Protein AF-H0R2C8-F1 (afdb_monomer)

Radius of gyration: 19.94 Å; Cα contacts (8 Å, |Δi|>4): 70; chains: 1; bounding box: 47×52×56 Å

Sequence (139 aa):
MRGAEDAAGVPHGTARHHFNNQNGLVAAMVEHLLAIDTPAEGESVQQQVDRWLGTEADFTRARYELMVAAFHDSVLADKLTQSRDRLLSVLVHRGHDPSAAHHMGVALDGLVLDALLRRSLDADSGSLQARFVDPVTPC

InterPro domains:
  IPR041583 Tetracyclin repressor-like, C-terminal, group 31 [PF17940] (44-124)

Foldseek 3Di:
DVVVCVVVVHDPCPCCVVQVDPVSVVVVVLVVLLVLLAADVVRDPVNSLCCCLPVVVVSVVVLVVLVVVCVVPVVSVVSNVVSLVNNLVVVVVVPDDSVVSVVCSVVSNVVSVVSSVVVVCVVVCVPVPPDPDDDDDDD

Organism: NCBI:txid1077974

Solvent-accessible surface area (backbone atoms only — not comparable to full-atom values): 8142 Å² total; per-residue (Å²): 101,66,71,59,25,61,76,67,74,47,63,89,60,51,62,41,73,78,28,69,43,63,64,44,43,51,52,51,50,53,52,54,57,53,54,67,69,50,77,55,90,92,58,47,73,65,59,51,51,51,37,40,70,49,91,35,33,68,61,50,49,53,50,53,53,49,59,61,52,22,80,79,31,68,71,52,38,52,52,53,50,53,45,50,51,54,50,41,50,53,42,36,74,74,71,43,55,66,68,58,34,52,55,47,57,59,51,46,55,56,52,52,49,52,52,50,50,53,50,50,50,54,65,61,43,79,74,55,88,82,76,84,84,78,80,83,80,81,130

Mean predicted aligned error: 8.81 Å

Nearest PDB structures (foldseek):
  6psj-assembly1_B  TM=6.440E-01  e=3.702E+00  Homo sapiens
  2jj3-assembly1_A  TM=5.936E-01  e=3.702E+00  Homo sapiens
  5e0w-assembly1_B  TM=6.355E-01  e=4.841E+00  Homo sapiens

pLDDT: mean 83.03, std 13.41, range [38.59, 95.25]

Secondary structure (DSSP, 8-state):
-HHHHHHHTPPTTHHHHHHSSHHHHHHHHHHHHHHHTSPPTT--HHHHHHHHHTTTHHHHHHHHHHHHHHTT-HHHHHHHHHHHHHHHHHHHHTT--HHHHHHHHHHHHHHHHHHHHHHHHHHHGGG-TTSS-------

Structure (mmCIF, N/CA/C/O backbone):
data_AF-H0R2C8-F1
#
_entry.id   AF-H0R2C8-F1
#
loop_
_atom_site.group_PDB
_atom_site.id
_atom_site.type_symbol
_atom_site.label_atom_id
_atom_site.label_alt_id
_atom_site.label_comp_id
_atom_site.label_asym_id
_atom_site.label_entity_id
_atom_site.label_seq_id
_atom_site.pdbx_PDB_ins_code
_atom_site.Cartn_x
_atom_site.Cartn_y
_atom_site.Cartn_z
_atom_site.occupancy
_atom_site.B_iso_or_equiv
_atom_site.auth_seq_id
_atom_site.auth_comp_id
_atom_site.auth_asym_id
_atom_site.auth_atom_id
_atom_site.pdbx_PDB_model_num
ATOM 1 N N . MET A 1 1 ? 13.875 1.594 -17.394 1.00 85.25 1 MET A N 1
ATOM 2 C CA . MET A 1 1 ? 12.818 1.600 -18.436 1.00 85.25 1 MET A CA 1
ATOM 3 C C . MET A 1 1 ? 12.804 0.317 -19.250 1.00 85.25 1 MET A C 1
ATOM 5 O O . MET A 1 1 ? 11.817 -0.386 -19.144 1.00 85.25 1 MET A O 1
ATOM 9 N N . ARG A 1 2 ? 13.880 -0.046 -19.966 1.00 87.69 2 ARG A N 1
ATOM 10 C CA . ARG A 1 2 ? 13.910 -1.264 -20.806 1.00 87.69 2 ARG A CA 1
ATOM 11 C C . ARG A 1 2 ? 13.482 -2.544 -20.083 1.00 87.69 2 ARG A C 1
ATOM 13 O O . ARG A 1 2 ? 12.554 -3.183 -20.536 1.00 87.69 2 ARG A O 1
ATOM 20 N N . GLY A 1 3 ? 14.038 -2.825 -18.902 1.00 89.31 3 GLY A N 1
ATOM 21 C CA . GLY A 1 3 ? 13.647 -4.021 -18.142 1.00 89.31 3 GLY A CA 1
ATOM 22 C C . GLY A 1 3 ? 12.157 -4.090 -17.772 1.00 89.31 3 GLY A C 1
ATOM 23 O O . GLY A 1 3 ? 11.606 -5.179 -17.698 1.00 89.31 3 GLY A O 1
ATOM 24 N N . ALA A 1 4 ? 11.484 -2.946 -17.591 1.00 86.19 4 ALA A N 1
ATOM 25 C CA . ALA A 1 4 ? 10.037 -2.920 -17.362 1.00 86.19 4 ALA A CA 1
ATOM 26 C C . ALA A 1 4 ? 9.251 -3.201 -18.654 1.00 86.19 4 ALA A C 1
ATOM 28 O O . ALA A 1 4 ? 8.230 -3.876 -18.615 1.00 86.19 4 ALA A O 1
ATOM 29 N N . GLU A 1 5 ? 9.735 -2.707 -19.796 1.00 91.94 5 GLU A N 1
ATOM 30 C CA . GLU A 1 5 ? 9.148 -2.990 -21.112 1.00 91.94 5 GLU A CA 1
ATOM 31 C C . GLU A 1 5 ? 9.323 -4.469 -21.488 1.00 91.94 5 GLU A C 1
ATOM 33 O O . GLU A 1 5 ? 8.367 -5.099 -21.936 1.00 91.94 5 GLU A O 1
ATOM 38 N N . ASP A 1 6 ? 10.504 -5.031 -21.215 1.00 95.25 6 ASP A N 1
ATOM 39 C CA . ASP A 1 6 ? 10.818 -6.447 -21.419 1.00 95.25 6 ASP A CA 1
ATOM 40 C C . ASP A 1 6 ? 9.914 -7.341 -20.561 1.00 95.25 6 ASP A C 1
ATOM 42 O O . ASP A 1 6 ? 9.287 -8.265 -21.075 1.00 95.25 6 ASP A O 1
ATOM 46 N N . ALA A 1 7 ? 9.790 -7.034 -19.263 1.00 90.81 7 ALA A N 1
ATOM 47 C CA . ALA A 1 7 ? 8.928 -7.779 -18.347 1.00 90.81 7 ALA A CA 1
ATOM 48 C C . ALA A 1 7 ? 7.441 -7.698 -18.733 1.00 90.81 7 ALA A C 1
ATOM 50 O O . ALA A 1 7 ? 6.706 -8.668 -18.564 1.00 90.81 7 ALA A O 1
ATOM 51 N N . ALA A 1 8 ? 7.000 -6.557 -19.269 1.00 89.94 8 ALA A N 1
ATOM 52 C CA . ALA A 1 8 ? 5.626 -6.356 -19.720 1.00 89.94 8 ALA A CA 1
ATOM 53 C C . ALA A 1 8 ? 5.356 -6.894 -21.139 1.00 89.94 8 ALA A C 1
AT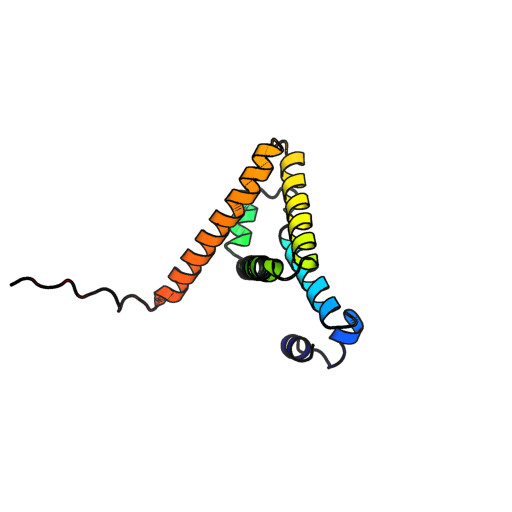OM 55 O O . ALA A 1 8 ? 4.208 -6.875 -21.581 1.00 89.94 8 ALA A O 1
ATOM 56 N N . GLY A 1 9 ? 6.382 -7.347 -21.870 1.00 94.12 9 GLY A N 1
ATOM 57 C CA . GLY A 1 9 ? 6.246 -7.819 -23.251 1.00 94.12 9 GLY A CA 1
ATOM 58 C C . GLY A 1 9 ? 5.789 -6.733 -24.232 1.00 94.12 9 GLY A C 1
ATOM 59 O O . GLY A 1 9 ? 5.142 -7.041 -25.233 1.00 94.12 9 GLY A O 1
ATOM 60 N N . VAL A 1 10 ? 6.087 -5.462 -23.943 1.00 94.00 10 VAL A N 1
ATOM 61 C CA . VAL A 1 10 ? 5.669 -4.316 -24.767 1.00 94.00 10 VAL A CA 1
ATOM 62 C C . VAL A 1 10 ? 6.828 -3.771 -25.606 1.00 94.00 10 VAL A C 1
ATOM 64 O O . VAL A 1 10 ? 7.991 -3.918 -25.226 1.00 94.00 10 VAL A O 1
ATOM 67 N N . PRO A 1 11 ? 6.548 -3.098 -26.740 1.00 95.19 11 PRO A N 1
ATOM 68 C CA . PRO A 1 11 ? 7.593 -2.481 -27.548 1.00 95.19 11 PRO A CA 1
ATOM 69 C C . PRO A 1 11 ? 8.453 -1.482 -26.766 1.00 95.19 11 PRO A C 1
ATOM 71 O O . PRO A 1 11 ? 7.969 -0.747 -25.900 1.00 95.19 11 PRO A O 1
ATOM 74 N N . HIS A 1 12 ? 9.731 -1.393 -27.133 1.00 90.19 12 HIS A N 1
ATOM 75 C CA . HIS A 1 12 ? 10.620 -0.375 -26.582 1.00 90.19 12 HIS A CA 1
ATOM 76 C C . HIS A 1 12 ? 10.114 1.035 -26.899 1.00 90.19 12 HIS A C 1
ATOM 78 O O . HIS A 1 12 ? 9.765 1.346 -28.038 1.00 90.19 12 HIS A O 1
ATOM 84 N N . GLY A 1 13 ? 10.124 1.909 -25.895 1.00 90.44 13 GLY A N 1
ATOM 85 C CA . GLY A 1 13 ? 9.611 3.272 -26.000 1.00 90.44 13 GLY A CA 1
ATOM 86 C C . GLY A 1 13 ? 8.158 3.422 -25.549 1.00 90.44 13 GLY A C 1
ATOM 87 O O . GLY A 1 13 ? 7.755 4.551 -25.265 1.00 90.44 13 GLY A O 1
ATOM 88 N N . THR A 1 14 ? 7.401 2.328 -25.388 1.00 92.75 14 THR A N 1
ATOM 89 C CA . THR A 1 14 ? 6.037 2.362 -24.838 1.00 92.75 14 THR A CA 1
ATOM 90 C C . THR A 1 14 ? 6.024 2.972 -23.439 1.00 92.75 14 THR A C 1
ATOM 92 O O . THR A 1 14 ? 5.244 3.884 -23.168 1.00 92.75 14 THR A O 1
ATOM 95 N N . ALA A 1 15 ? 6.937 2.569 -22.552 1.00 90.06 15 ALA A N 1
ATOM 96 C CA . ALA A 1 15 ? 6.960 3.117 -21.199 1.00 90.06 15 ALA A CA 1
ATOM 97 C C . ALA A 1 15 ? 7.342 4.608 -21.205 1.00 90.06 15 ALA A C 1
ATOM 99 O O . ALA A 1 15 ? 6.828 5.394 -20.412 1.00 90.06 15 ALA A O 1
ATOM 100 N N . ARG A 1 16 ? 8.202 5.039 -22.136 1.00 91.38 16 ARG A N 1
ATOM 101 C CA . ARG A 1 16 ? 8.520 6.465 -22.300 1.00 91.38 16 ARG A CA 1
ATOM 102 C C . ARG A 1 16 ? 7.319 7.262 -22.814 1.00 91.38 16 ARG A C 1
ATOM 104 O O . ARG A 1 16 ? 7.134 8.391 -22.380 1.00 91.38 16 ARG A O 1
ATOM 111 N N . HIS A 1 17 ? 6.518 6.684 -23.705 1.00 93.00 17 HIS A N 1
ATOM 112 C CA . HIS A 1 17 ? 5.308 7.317 -24.223 1.00 93.00 17 HIS A CA 1
ATOM 113 C C . HIS A 1 17 ? 4.258 7.548 -23.125 1.00 93.00 17 HIS A C 1
ATOM 115 O O . HIS A 1 17 ? 3.691 8.632 -23.055 1.00 93.00 17 HIS A O 1
ATOM 121 N N . HIS A 1 18 ? 4.044 6.567 -22.243 1.00 92.25 18 HIS A N 1
ATOM 122 C CA . HIS A 1 18 ? 3.031 6.668 -21.185 1.00 92.25 18 HIS A CA 1
ATOM 123 C C . HIS A 1 18 ? 3.503 7.422 -19.938 1.00 92.25 18 HIS A C 1
ATOM 125 O O . HIS A 1 18 ? 2.714 8.121 -19.310 1.00 92.25 18 HIS A O 1
ATOM 131 N N . PHE A 1 19 ? 4.779 7.294 -19.573 1.00 93.69 19 PHE A N 1
ATOM 132 C CA . PHE A 1 19 ? 5.279 7.772 -18.282 1.00 93.69 19 PHE A CA 1
ATOM 133 C C . PHE A 1 19 ? 6.332 8.877 -18.394 1.00 93.69 19 PHE A C 1
ATOM 135 O O . PHE A 1 19 ? 6.849 9.339 -17.378 1.00 93.69 19 PHE A O 1
ATOM 142 N N . ASN A 1 20 ? 6.657 9.322 -19.613 1.00 91.94 20 ASN A N 1
ATOM 143 C CA . ASN A 1 20 ? 7.694 10.302 -19.969 1.00 91.94 20 ASN A CA 1
ATOM 144 C C . ASN A 1 20 ? 9.138 9.876 -19.645 1.00 91.94 20 ASN A C 1
ATOM 146 O O . ASN A 1 20 ? 10.028 10.003 -20.489 1.00 91.94 20 ASN A O 1
ATOM 150 N N . ASN A 1 21 ? 9.405 9.397 -18.429 1.00 90.12 21 ASN A N 1
ATOM 151 C CA . ASN A 1 21 ? 10.715 8.977 -17.939 1.00 90.12 21 ASN A CA 1
ATOM 152 C C . ASN A 1 21 ? 10.583 7.931 -16.809 1.00 90.12 21 ASN A C 1
ATOM 154 O O . ASN A 1 21 ? 9.483 7.535 -16.429 1.00 90.12 21 ASN A O 1
ATOM 158 N N . GLN A 1 22 ? 11.719 7.471 -16.276 1.00 87.25 22 GLN A N 1
ATOM 159 C CA . GLN A 1 22 ? 11.744 6.473 -15.201 1.00 87.25 22 GLN A CA 1
ATOM 160 C C . GLN A 1 22 ? 11.092 6.960 -13.908 1.00 87.25 22 GLN A C 1
ATOM 162 O O . GLN A 1 22 ? 10.377 6.190 -13.276 1.00 87.25 22 GLN A O 1
ATOM 167 N N . ASN A 1 23 ? 11.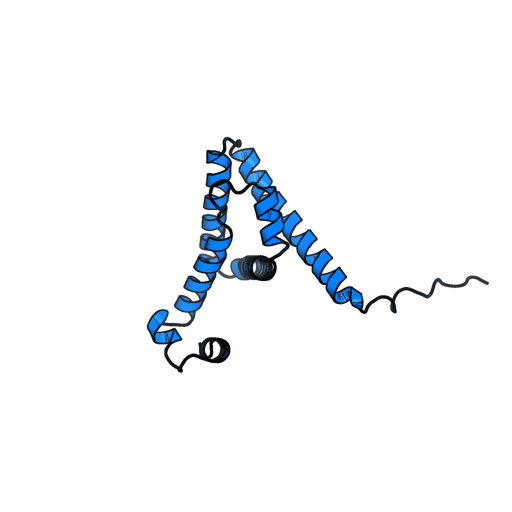285 8.225 -13.542 1.00 86.94 23 ASN A N 1
ATOM 168 C CA . ASN A 1 23 ? 10.676 8.781 -12.337 1.00 86.94 23 ASN A CA 1
ATOM 169 C C . ASN A 1 23 ? 9.151 8.842 -12.475 1.00 86.94 23 ASN A C 1
ATOM 171 O O . ASN A 1 23 ? 8.446 8.546 -11.519 1.00 86.94 23 ASN A O 1
ATOM 175 N N . GLY A 1 24 ? 8.636 9.161 -13.667 1.00 87.31 24 GLY A N 1
ATOM 176 C CA . GLY A 1 24 ? 7.203 9.127 -13.954 1.00 87.31 24 GLY A CA 1
ATOM 177 C C . GLY A 1 24 ? 6.618 7.717 -13.870 1.00 87.31 24 GLY A C 1
ATOM 178 O O . GLY A 1 24 ? 5.533 7.547 -13.323 1.00 87.31 24 GLY A O 1
ATOM 179 N N . LEU A 1 25 ? 7.358 6.699 -14.326 1.00 89.06 25 LEU A N 1
ATOM 180 C CA . LEU A 1 25 ? 6.939 5.300 -14.190 1.00 89.06 25 LEU A CA 1
ATOM 181 C C . LEU A 1 25 ? 6.888 4.888 -12.714 1.00 89.06 25 LEU A C 1
ATOM 183 O O . LEU A 1 25 ? 5.875 4.366 -12.263 1.00 89.06 25 LEU A O 1
ATOM 187 N N . VAL A 1 26 ? 7.952 5.163 -11.954 1.00 86.56 26 VAL A N 1
ATOM 188 C CA . VAL A 1 26 ? 8.010 4.850 -10.517 1.00 86.56 26 VAL A CA 1
ATOM 189 C C . VAL A 1 26 ? 6.902 5.581 -9.760 1.00 86.56 26 VAL A C 1
ATOM 191 O O . VAL A 1 26 ? 6.211 4.969 -8.954 1.00 86.56 26 VAL A O 1
ATOM 194 N N . ALA A 1 27 ? 6.667 6.862 -10.053 1.00 86.62 27 ALA A N 1
ATOM 195 C CA . ALA A 1 27 ? 5.603 7.632 -9.418 1.00 86.62 27 ALA A CA 1
ATOM 196 C C . ALA A 1 27 ? 4.210 7.040 -9.686 1.00 86.62 27 ALA A C 1
ATOM 198 O O . ALA A 1 27 ? 3.413 6.953 -8.752 1.00 86.62 27 ALA A O 1
ATOM 199 N N . ALA A 1 28 ? 3.937 6.610 -10.923 1.00 89.44 28 ALA A N 1
ATOM 200 C CA . ALA A 1 28 ? 2.680 5.963 -11.292 1.00 89.44 28 ALA A CA 1
ATOM 201 C C . ALA A 1 28 ? 2.524 4.583 -10.634 1.00 89.44 28 ALA A C 1
ATOM 203 O O . ALA A 1 28 ? 1.438 4.239 -10.176 1.00 89.44 28 ALA A O 1
ATOM 204 N N . MET A 1 29 ? 3.608 3.806 -10.532 1.00 88.69 29 MET A N 1
ATOM 205 C CA . MET A 1 29 ? 3.606 2.525 -9.820 1.00 88.69 29 MET A CA 1
ATOM 206 C C . MET A 1 29 ? 3.313 2.703 -8.329 1.00 88.69 29 MET A C 1
ATOM 208 O O . MET A 1 29 ? 2.486 1.981 -7.784 1.00 88.69 29 MET A O 1
ATOM 212 N N . VAL A 1 30 ? 3.958 3.678 -7.681 1.00 90.19 30 VAL A N 1
ATOM 213 C CA . VAL A 1 30 ? 3.714 4.009 -6.270 1.00 90.19 30 VAL A CA 1
ATOM 214 C C . VAL A 1 30 ? 2.262 4.431 -6.069 1.00 90.19 30 VAL A C 1
ATOM 216 O O . VAL A 1 30 ? 1.612 3.962 -5.145 1.00 90.19 30 VAL A O 1
ATOM 219 N N . GLU A 1 31 ? 1.727 5.285 -6.941 1.00 89.81 31 GLU A N 1
ATOM 220 C CA . GLU A 1 31 ? 0.327 5.709 -6.861 1.00 89.81 31 GLU A CA 1
ATOM 221 C C . GLU A 1 31 ? -0.646 4.539 -7.033 1.00 89.81 31 GLU A C 1
ATOM 223 O O . GLU A 1 31 ? -1.584 4.407 -6.249 1.00 89.81 31 GLU A O 1
ATOM 228 N N . HIS A 1 32 ? -0.393 3.659 -8.003 1.00 89.94 32 HIS A N 1
ATOM 229 C CA . HIS A 1 32 ? -1.199 2.462 -8.211 1.00 89.94 32 HIS A CA 1
ATOM 230 C C . HIS A 1 32 ? -1.166 1.534 -6.993 1.00 89.94 32 HIS A C 1
ATOM 232 O O . HIS A 1 32 ? -2.215 1.105 -6.522 1.00 89.94 32 HIS A O 1
ATOM 238 N N . LEU A 1 33 ? 0.024 1.276 -6.448 1.00 90.19 33 LEU A N 1
ATOM 239 C CA . LEU A 1 33 ? 0.203 0.428 -5.275 1.00 90.19 33 LEU A CA 1
ATOM 240 C C . LEU A 1 33 ? -0.518 0.998 -4.048 1.00 90.19 33 LEU A C 1
ATOM 242 O O . LEU A 1 33 ? -1.208 0.267 -3.348 1.00 90.19 33 LEU A O 1
ATOM 246 N N . LEU A 1 34 ? -0.433 2.310 -3.823 1.00 86.94 34 LEU A N 1
ATOM 247 C CA . LEU A 1 34 ? -1.112 2.964 -2.702 1.00 86.94 34 LEU A CA 1
ATOM 248 C C . LEU A 1 34 ? -2.634 3.032 -2.876 1.00 86.94 34 LEU A C 1
ATOM 250 O O . LEU A 1 34 ? -3.360 3.077 -1.885 1.00 86.94 34 LEU A O 1
ATOM 254 N N . ALA A 1 35 ? -3.140 3.017 -4.110 1.00 87.12 35 ALA A N 1
ATOM 255 C CA . ALA A 1 35 ? -4.576 2.939 -4.358 1.00 87.12 35 ALA A CA 1
ATOM 256 C C . ALA A 1 35 ? -5.166 1.586 -3.917 1.00 87.12 35 ALA A C 1
ATOM 258 O O . ALA A 1 35 ? -6.283 1.563 -3.401 1.00 87.12 35 ALA A O 1
ATOM 259 N N . ILE A 1 36 ? -4.410 0.488 -4.051 1.00 86.81 36 ILE A N 1
ATOM 260 C CA . ILE A 1 36 ? -4.826 -0.873 -3.653 1.00 86.81 36 ILE A CA 1
ATOM 261 C C . ILE A 1 36 ? -5.093 -0.971 -2.138 1.00 86.81 36 ILE A C 1
ATOM 263 O O . ILE A 1 36 ? -5.977 -1.715 -1.705 1.00 86.81 36 ILE A O 1
ATOM 267 N N . ASP A 1 37 ? -4.393 -0.177 -1.322 1.00 83.81 37 ASP A N 1
ATOM 268 C CA . ASP A 1 37 ? -4.595 -0.143 0.133 1.00 83.81 37 ASP A CA 1
ATOM 269 C C . ASP A 1 37 ? -5.911 0.522 0.559 1.00 83.81 37 ASP A C 1
ATOM 271 O O . ASP A 1 37 ? -6.304 0.422 1.725 1.00 83.81 37 ASP A O 1
ATOM 275 N N . THR A 1 38 ? -6.602 1.212 -0.352 1.00 84.88 38 THR A N 1
ATOM 276 C CA . THR A 1 38 ? -7.872 1.862 -0.025 1.00 84.88 38 THR A CA 1
ATOM 277 C C . THR A 1 38 ? -8.936 0.790 0.236 1.00 84.88 38 THR A C 1
ATOM 279 O O . THR A 1 38 ? -9.131 -0.080 -0.615 1.00 84.88 38 THR A O 1
ATOM 282 N N . PRO A 1 39 ? -9.644 0.828 1.383 1.00 84.25 39 PRO A N 1
ATOM 283 C CA . PRO A 1 39 ? -10.698 -0.137 1.660 1.00 84.25 39 PRO A CA 1
ATOM 284 C C . PRO A 1 39 ? -11.822 -0.024 0.629 1.00 84.25 39 PRO A C 1
ATOM 286 O O . PRO A 1 39 ? -12.278 1.085 0.331 1.00 84.25 39 PRO A O 1
ATOM 289 N N . ALA A 1 40 ? -12.318 -1.156 0.136 1.00 85.88 40 ALA A N 1
ATOM 290 C CA . ALA A 1 40 ? -13.517 -1.160 -0.694 1.00 85.88 40 ALA A CA 1
ATOM 291 C C . ALA A 1 40 ? -14.759 -0.743 0.124 1.00 85.88 40 ALA A C 1
ATOM 293 O O . ALA A 1 40 ? -14.788 -0.807 1.361 1.00 85.88 40 ALA A O 1
ATOM 294 N N . GLU A 1 41 ? -15.811 -0.296 -0.566 1.00 84.25 41 GLU A N 1
ATOM 295 C CA . GLU A 1 41 ? -17.072 0.061 0.085 1.00 84.25 41 GLU A CA 1
ATOM 296 C C . GLU A 1 41 ? -17.654 -1.157 0.820 1.00 84.25 41 GLU A C 1
ATOM 298 O O . GLU A 1 41 ? -17.783 -2.242 0.257 1.00 84.25 41 GLU A O 1
ATOM 303 N N . GLY A 1 42 ? -17.959 -0.991 2.110 1.00 84.38 42 GLY A N 1
ATOM 304 C CA . GLY A 1 42 ? -18.446 -2.077 2.966 1.00 84.38 42 GLY A CA 1
ATOM 305 C C . GLY A 1 42 ? -17.395 -3.117 3.385 1.00 84.38 42 GLY A C 1
ATOM 306 O O . GLY A 1 42 ? -17.733 -4.011 4.158 1.00 84.38 42 GLY A O 1
ATOM 307 N N . GLU A 1 43 ? -16.135 -3.007 2.944 1.00 87.31 43 GLU A N 1
ATOM 308 C CA . GLU A 1 43 ? -15.059 -3.919 3.355 1.00 87.31 43 GLU A CA 1
ATOM 309 C C . GLU A 1 43 ? -14.761 -3.754 4.851 1.00 87.31 43 GLU A C 1
ATOM 311 O O . GLU A 1 43 ? -14.414 -2.664 5.328 1.00 87.31 43 GLU A O 1
ATOM 316 N N . SER A 1 44 ? -14.903 -4.846 5.601 1.00 83.75 44 SER A N 1
ATOM 317 C CA . SER A 1 44 ? -14.523 -4.900 7.012 1.00 83.75 44 SER A CA 1
ATOM 318 C C . SER A 1 44 ? -13.001 -4.900 7.178 1.00 83.75 44 SER A C 1
ATOM 320 O O . SER A 1 44 ? -12.262 -5.328 6.295 1.00 83.75 44 SER A O 1
ATOM 322 N N . VAL A 1 45 ? -12.521 -4.479 8.351 1.00 80.06 45 VAL A N 1
ATOM 323 C CA . VAL A 1 45 ? -11.078 -4.469 8.664 1.00 80.06 45 VAL A CA 1
ATOM 324 C C . VAL A 1 45 ? -10.459 -5.863 8.518 1.00 80.06 45 VAL A C 1
ATOM 326 O O . VAL A 1 45 ? -9.355 -5.992 8.000 1.00 80.06 45 VAL A O 1
ATOM 329 N N . GLN A 1 46 ? -11.177 -6.912 8.929 1.00 83.81 46 GLN A N 1
ATOM 330 C CA . GLN A 1 46 ? -10.696 -8.287 8.805 1.00 83.81 46 GLN A CA 1
ATOM 331 C C . GLN A 1 46 ? -10.527 -8.702 7.339 1.00 83.81 46 GLN A C 1
ATOM 333 O O . GLN A 1 46 ? -9.480 -9.226 6.981 1.00 83.81 46 GLN A O 1
ATOM 338 N N . GLN A 1 47 ? -11.512 -8.410 6.482 1.00 88.94 47 GLN A N 1
ATOM 339 C CA . GLN A 1 47 ? -11.434 -8.728 5.051 1.00 88.94 47 GLN A CA 1
ATOM 340 C C . GLN A 1 47 ? -10.261 -8.018 4.370 1.00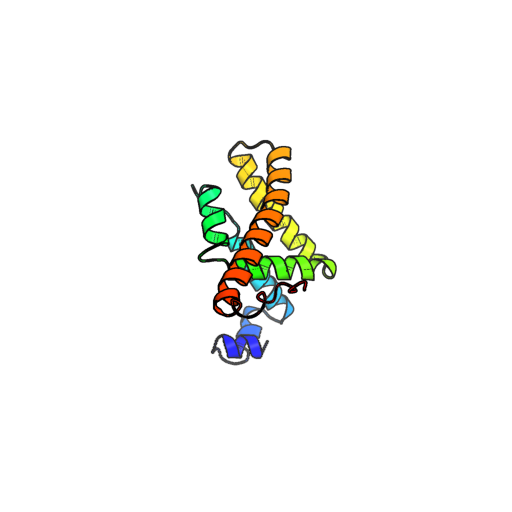 88.94 47 GLN A C 1
ATOM 342 O O . GLN A 1 47 ? -9.564 -8.625 3.559 1.00 88.94 47 GLN A O 1
ATOM 347 N N . GLN A 1 48 ? -10.007 -6.765 4.747 1.00 88.00 48 GLN A N 1
ATOM 348 C CA . GLN A 1 48 ? -8.876 -6.001 4.234 1.00 88.00 48 GLN A CA 1
ATOM 349 C C . GLN A 1 48 ? -7.532 -6.617 4.651 1.00 88.00 48 GLN A C 1
ATOM 351 O O . GLN A 1 48 ? -6.641 -6.784 3.820 1.00 88.00 48 GLN A O 1
ATOM 356 N N . VAL A 1 49 ? -7.390 -7.011 5.921 1.00 87.81 49 VAL A N 1
ATOM 357 C CA . VAL A 1 49 ? -6.178 -7.686 6.414 1.00 87.81 49 VAL A CA 1
ATOM 358 C C . VAL A 1 49 ? -5.982 -9.045 5.740 1.00 87.81 49 VAL A C 1
ATOM 360 O O . VAL A 1 49 ? -4.874 -9.354 5.303 1.00 87.81 49 VAL A O 1
ATOM 363 N N . ASP A 1 50 ? -7.044 -9.838 5.597 1.00 89.38 50 ASP A N 1
ATOM 364 C CA . ASP A 1 50 ? -6.989 -11.141 4.928 1.00 89.38 50 ASP A CA 1
ATOM 365 C C . ASP A 1 50 ? -6.557 -11.004 3.459 1.00 89.38 50 ASP A C 1
ATOM 367 O O . ASP A 1 50 ? -5.767 -11.810 2.962 1.00 89.38 50 ASP A O 1
ATOM 371 N N . ARG A 1 51 ? -7.020 -9.952 2.773 1.00 91.06 51 ARG A N 1
ATOM 372 C CA . ARG A 1 51 ? -6.627 -9.620 1.399 1.00 91.06 51 ARG A CA 1
ATOM 373 C C . ARG A 1 51 ? -5.143 -9.262 1.301 1.00 91.06 51 ARG A C 1
ATOM 375 O O . ARG A 1 51 ? -4.437 -9.867 0.491 1.00 91.06 51 ARG A O 1
ATOM 382 N N . TRP A 1 52 ? -4.657 -8.367 2.162 1.00 90.88 52 TRP A N 1
ATOM 383 C CA . TRP A 1 52 ? -3.242 -7.975 2.216 1.00 90.88 52 TRP A CA 1
ATOM 384 C C . TRP A 1 52 ? -2.303 -9.137 2.538 1.00 90.88 52 TRP A C 1
ATOM 386 O O . TRP A 1 52 ? -1.210 -9.222 1.989 1.00 90.88 52 TRP A O 1
ATOM 396 N N . LEU A 1 53 ? -2.716 -10.055 3.412 1.00 89.56 53 LEU A N 1
ATOM 397 C CA . LEU A 1 53 ? -1.917 -11.231 3.770 1.00 89.56 53 LEU A CA 1
ATOM 398 C C . LEU A 1 53 ? -2.087 -12.401 2.790 1.00 89.56 53 LEU A C 1
ATOM 400 O O . LEU A 1 53 ? -1.320 -13.365 2.837 1.00 89.56 53 LEU A O 1
ATOM 404 N N . GLY A 1 54 ? -3.110 -12.350 1.942 1.00 89.12 54 GLY A N 1
ATOM 405 C CA . GLY A 1 54 ? -3.488 -13.392 0.999 1.00 89.12 54 GLY A CA 1
ATOM 406 C C . GLY A 1 54 ? -3.159 -13.009 -0.436 1.00 89.12 54 GLY A C 1
ATOM 407 O O . GLY A 1 54 ? -2.001 -13.025 -0.848 1.00 89.12 54 GLY A O 1
ATOM 408 N N . THR A 1 55 ? -4.199 -12.707 -1.211 1.00 90.06 55 THR A N 1
ATOM 409 C CA . THR A 1 55 ? -4.105 -12.476 -2.661 1.00 90.06 55 THR A CA 1
ATOM 410 C C . THR A 1 55 ? -3.261 -11.261 -3.037 1.00 90.06 55 THR A C 1
ATOM 412 O O . THR A 1 55 ? -2.796 -11.185 -4.167 1.00 90.06 55 THR A O 1
ATOM 415 N N . GLU A 1 56 ? -3.046 -10.326 -2.111 1.00 91.62 56 GLU A N 1
ATOM 416 C CA . GLU A 1 56 ? -2.266 -9.105 -2.337 1.00 91.62 56 GLU A CA 1
ATOM 417 C C . GLU A 1 56 ? -0.973 -9.051 -1.513 1.00 91.62 56 GLU A C 1
ATOM 419 O O . GLU A 1 56 ? -0.399 -7.979 -1.298 1.00 91.62 56 GLU A O 1
ATOM 424 N N . ALA A 1 57 ? -0.478 -10.208 -1.067 1.00 90.62 57 ALA A N 1
ATOM 425 C CA . ALA A 1 57 ? 0.755 -10.293 -0.287 1.00 90.62 57 ALA A CA 1
ATOM 426 C C . ALA A 1 57 ? 1.949 -9.636 -0.995 1.00 90.62 57 ALA A C 1
ATOM 428 O O . ALA A 1 57 ? 2.737 -8.950 -0.347 1.00 90.62 57 ALA A O 1
ATOM 429 N N . ASP A 1 58 ? 2.062 -9.775 -2.317 1.00 90.06 58 ASP A N 1
ATOM 430 C CA . ASP A 1 58 ? 3.167 -9.183 -3.077 1.00 90.06 58 ASP A CA 1
ATOM 431 C C . ASP A 1 58 ? 3.069 -7.653 -3.175 1.00 90.06 58 ASP A C 1
ATOM 433 O O . ASP A 1 58 ? 4.084 -6.968 -3.053 1.00 90.06 58 ASP A O 1
ATOM 437 N N . PHE A 1 59 ? 1.860 -7.092 -3.288 1.0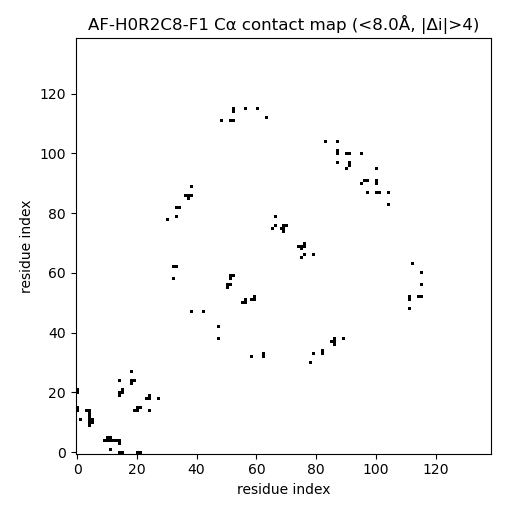0 90.44 59 PHE A N 1
ATOM 438 C CA . PHE A 1 59 ? 1.664 -5.638 -3.210 1.00 90.44 59 PHE A CA 1
ATOM 439 C C . PHE A 1 59 ? 1.998 -5.110 -1.818 1.00 90.44 59 PHE A C 1
ATOM 441 O O . PHE A 1 59 ? 2.659 -4.081 -1.674 1.00 90.44 59 PHE A O 1
ATOM 448 N N . THR A 1 60 ? 1.605 -5.856 -0.788 1.00 90.81 60 THR A N 1
ATOM 449 C CA . THR A 1 60 ? 1.890 -5.504 0.603 1.00 90.81 60 THR A CA 1
ATOM 450 C C . THR A 1 60 ? 3.395 -5.560 0.890 1.00 90.81 60 THR A C 1
ATOM 452 O O . THR A 1 60 ? 3.936 -4.658 1.526 1.00 90.81 60 THR A O 1
ATOM 455 N N . ARG A 1 61 ? 4.119 -6.552 0.355 1.00 91.31 61 ARG A N 1
ATOM 456 C CA . ARG A 1 61 ? 5.592 -6.619 0.413 1.00 91.31 61 ARG A CA 1
ATOM 457 C C . ARG A 1 61 ? 6.242 -5.431 -0.289 1.00 91.31 61 ARG A C 1
ATOM 459 O O . ARG A 1 61 ? 7.073 -4.753 0.312 1.00 91.31 61 ARG A O 1
ATOM 466 N N . ALA A 1 62 ? 5.810 -5.129 -1.512 1.00 91.50 62 ALA A N 1
ATOM 467 C CA . ALA A 1 62 ? 6.311 -3.983 -2.261 1.00 91.50 62 ALA A CA 1
ATOM 468 C C . ALA A 1 62 ? 6.060 -2.653 -1.520 1.00 91.50 62 ALA A C 1
ATOM 470 O O . ALA A 1 62 ? 6.922 -1.774 -1.530 1.00 91.50 62 ALA A O 1
ATOM 471 N N . ARG A 1 63 ? 4.939 -2.512 -0.795 1.00 91.50 63 ARG A N 1
ATOM 472 C CA . ARG A 1 63 ? 4.702 -1.356 0.086 1.00 91.50 63 ARG A CA 1
ATOM 473 C C . ARG A 1 63 ? 5.779 -1.218 1.157 1.00 91.50 63 ARG A C 1
ATOM 475 O O . ARG A 1 63 ? 6.278 -0.115 1.368 1.00 91.50 63 ARG A O 1
ATOM 482 N N . TYR A 1 64 ? 6.152 -2.308 1.822 1.00 91.69 64 TYR A N 1
ATOM 483 C CA . TYR A 1 64 ? 7.193 -2.265 2.850 1.00 91.69 64 TYR A CA 1
ATOM 484 C C . TYR A 1 64 ? 8.571 -1.928 2.276 1.00 91.69 64 TYR A C 1
ATOM 486 O O . TYR A 1 64 ? 9.307 -1.155 2.890 1.00 91.69 64 TYR A O 1
ATOM 494 N N . GLU A 1 65 ? 8.905 -2.417 1.081 1.00 91.56 65 GLU A N 1
ATOM 495 C CA . GLU A 1 65 ? 10.129 -2.004 0.383 1.00 91.56 65 GLU A CA 1
ATOM 496 C C . GLU A 1 65 ? 10.134 -0.496 0.097 1.00 91.56 65 GLU A C 1
ATOM 498 O O . GLU A 1 65 ? 11.137 0.180 0.337 1.00 91.56 65 GLU A O 1
ATOM 503 N N . LEU A 1 66 ? 8.996 0.063 -0.333 1.00 91.56 66 LEU A N 1
ATOM 504 C CA . LEU A 1 66 ? 8.847 1.506 -0.539 1.00 91.56 66 LEU A CA 1
ATOM 505 C C . LEU A 1 66 ? 8.969 2.298 0.766 1.00 91.56 66 LEU A C 1
ATOM 507 O O . LEU A 1 66 ? 9.579 3.365 0.763 1.00 91.56 66 LEU A O 1
ATOM 511 N N . MET A 1 67 ? 8.441 1.788 1.881 1.00 90.62 67 MET A N 1
ATOM 512 C CA . MET A 1 67 ? 8.614 2.418 3.196 1.00 90.62 67 MET A CA 1
ATOM 513 C C . MET A 1 67 ? 10.092 2.488 3.595 1.00 90.62 67 MET A C 1
ATOM 515 O O . MET A 1 67 ? 10.535 3.515 4.104 1.00 90.62 67 MET A O 1
ATOM 519 N N . VAL A 1 68 ? 10.875 1.440 3.318 1.00 92.44 68 VAL A N 1
ATOM 520 C CA . VAL A 1 68 ? 12.329 1.453 3.547 1.00 92.44 68 VAL A CA 1
ATOM 521 C C . VAL A 1 68 ? 13.031 2.434 2.599 1.00 92.44 68 VAL A C 1
ATOM 523 O O . VAL A 1 68 ? 13.888 3.204 3.029 1.00 92.44 68 VAL A O 1
ATOM 526 N N . ALA A 1 69 ? 12.654 2.466 1.321 1.00 90.88 69 ALA A N 1
ATOM 527 C CA . ALA A 1 69 ? 13.225 3.408 0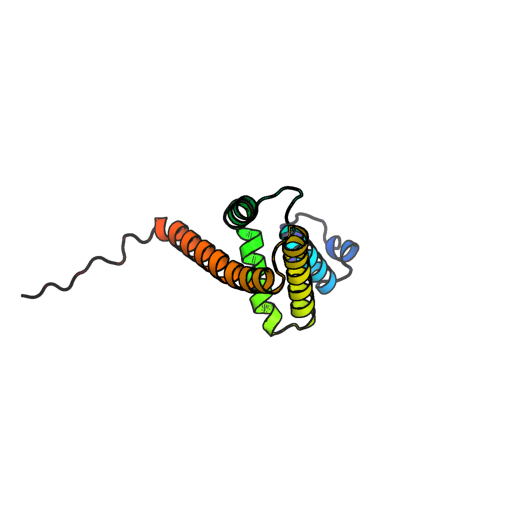.357 1.00 90.88 69 ALA A CA 1
ATOM 528 C C . ALA A 1 69 ? 12.938 4.878 0.725 1.00 90.88 69 ALA A C 1
ATOM 530 O O . ALA A 1 69 ? 13.787 5.749 0.522 1.00 90.88 69 ALA A O 1
ATOM 531 N N . ALA A 1 70 ? 11.772 5.155 1.315 1.00 93.12 70 ALA A N 1
ATOM 532 C CA . ALA A 1 70 ? 11.333 6.499 1.683 1.00 93.12 70 ALA A CA 1
ATOM 533 C C . ALA A 1 70 ? 12.217 7.181 2.739 1.00 93.12 70 ALA A C 1
ATOM 535 O O . ALA A 1 70 ? 12.260 8.408 2.789 1.00 93.12 70 ALA A O 1
ATOM 536 N N . PHE A 1 71 ? 12.996 6.428 3.527 1.00 93.19 71 PHE A N 1
ATOM 537 C CA . PHE A 1 71 ? 13.999 7.013 4.430 1.00 93.19 71 PHE A CA 1
ATOM 538 C C . PHE A 1 71 ? 15.061 7.845 3.694 1.00 93.19 71 PHE A C 1
ATOM 540 O O . PHE A 1 71 ? 15.746 8.662 4.312 1.00 93.19 71 PHE A O 1
ATOM 547 N N . HIS A 1 72 ? 15.201 7.649 2.383 1.00 94.00 72 HIS A N 1
ATOM 548 C CA . HIS A 1 72 ? 16.159 8.351 1.534 1.00 94.00 72 HIS A CA 1
ATOM 549 C C . HIS A 1 72 ? 15.492 9.199 0.438 1.00 94.00 72 HIS A C 1
ATOM 551 O O . HIS A 1 72 ? 16.197 9.811 -0.363 1.00 94.00 72 HIS A O 1
ATOM 557 N N . ASP A 1 73 ? 14.157 9.267 0.407 1.00 92.38 73 ASP A N 1
ATOM 558 C CA . ASP A 1 73 ? 13.379 10.003 -0.594 1.00 92.38 73 ASP A CA 1
ATOM 559 C C . ASP A 1 73 ? 12.166 10.675 0.067 1.00 92.38 73 ASP A C 1
ATOM 561 O O . ASP A 1 73 ? 11.150 10.040 0.359 1.00 92.38 73 ASP A O 1
ATOM 565 N N . SER A 1 74 ? 12.263 11.989 0.287 1.00 92.44 74 SER A N 1
ATOM 566 C CA . SER A 1 74 ? 11.210 12.767 0.946 1.00 92.44 74 SER A CA 1
ATOM 567 C C . SER A 1 74 ? 9.923 12.854 0.124 1.00 92.44 74 SER A C 1
ATOM 569 O O . SER A 1 74 ? 8.840 12.912 0.694 1.00 92.44 74 SER A O 1
ATOM 571 N N . VAL A 1 75 ? 10.013 12.829 -1.210 1.00 90.06 75 VAL A N 1
ATOM 572 C CA . VAL A 1 75 ? 8.825 12.871 -2.077 1.00 90.06 75 VAL A CA 1
ATOM 573 C C . VAL A 1 75 ? 8.055 11.558 -1.961 1.00 90.06 75 VAL A C 1
ATOM 575 O O . VAL A 1 75 ? 6.821 11.552 -1.932 1.00 90.06 75 VAL A O 1
ATOM 578 N N . LEU A 1 76 ? 8.773 10.437 -1.870 1.00 90.38 76 LEU A N 1
ATOM 579 C CA . LEU A 1 76 ? 8.169 9.140 -1.594 1.00 90.38 76 LEU A CA 1
ATOM 580 C C . LEU A 1 76 ? 7.569 9.091 -0.181 1.00 90.38 76 LEU A C 1
ATOM 582 O O . LEU A 1 76 ? 6.436 8.632 -0.026 1.00 90.38 76 LEU A O 1
ATOM 586 N N . ALA A 1 77 ? 8.276 9.612 0.825 1.00 92.25 77 ALA A N 1
ATOM 587 C CA . ALA A 1 77 ? 7.777 9.695 2.198 1.00 92.25 77 ALA A CA 1
ATOM 588 C C . ALA A 1 77 ? 6.459 10.484 2.292 1.00 92.25 77 ALA A C 1
ATOM 590 O O . ALA A 1 77 ? 5.506 10.023 2.929 1.00 92.25 77 ALA A O 1
ATOM 591 N N . ASP A 1 78 ? 6.362 11.619 1.595 1.00 92.56 78 ASP A N 1
ATOM 592 C CA . ASP A 1 78 ? 5.143 12.430 1.538 1.00 92.56 78 ASP A CA 1
ATOM 593 C C . ASP A 1 78 ? 3.977 11.655 0.911 1.00 92.56 78 ASP A C 1
ATOM 595 O O . ASP A 1 78 ? 2.862 11.667 1.435 1.00 92.56 78 ASP A O 1
ATOM 599 N N . LYS A 1 79 ? 4.221 10.932 -0.189 1.00 90.94 79 LYS A N 1
ATOM 600 C CA . LYS A 1 79 ? 3.197 10.105 -0.852 1.00 90.94 79 LYS A CA 1
ATOM 601 C C . LYS A 1 79 ? 2.686 8.982 0.053 1.00 90.94 79 LYS A C 1
ATOM 603 O O . LYS A 1 79 ? 1.475 8.768 0.127 1.00 90.94 79 LYS A O 1
ATOM 608 N N . LEU A 1 80 ? 3.586 8.281 0.744 1.00 89.94 80 LEU A N 1
ATOM 609 C CA . LEU A 1 80 ? 3.222 7.212 1.679 1.00 89.94 80 LEU A CA 1
ATOM 610 C C . LEU A 1 80 ? 2.407 7.755 2.858 1.00 89.94 80 LEU A C 1
ATOM 612 O O . LEU A 1 80 ? 1.382 7.173 3.216 1.00 89.94 80 LEU A O 1
ATOM 616 N N . THR A 1 81 ? 2.816 8.898 3.411 1.00 90.75 81 THR A N 1
ATOM 617 C CA . THR A 1 81 ? 2.110 9.551 4.524 1.00 90.75 81 THR A CA 1
ATOM 618 C C . THR A 1 81 ? 0.711 9.999 4.101 1.00 90.75 81 THR A C 1
ATOM 620 O O . THR A 1 81 ? -0.264 9.684 4.774 1.00 90.75 81 THR A O 1
ATOM 623 N N . GLN A 1 82 ? 0.569 10.612 2.923 1.00 90.50 82 GLN A N 1
ATOM 624 C CA . GLN A 1 82 ? -0.744 10.994 2.394 1.00 90.50 82 GLN A CA 1
ATOM 625 C C . GLN A 1 82 ? -1.663 9.791 2.154 1.00 90.50 82 GLN A C 1
ATOM 627 O O . GLN A 1 82 ? -2.868 9.880 2.383 1.00 90.50 82 GLN A O 1
ATOM 632 N N . SER A 1 83 ? -1.125 8.662 1.682 1.00 88.75 83 SER A N 1
ATOM 633 C CA . SER A 1 83 ? -1.916 7.434 1.539 1.00 88.75 83 SER A CA 1
ATOM 634 C C . SER A 1 83 ? -2.399 6.919 2.897 1.00 88.75 83 SER A C 1
ATOM 636 O O . SER A 1 83 ? -3.580 6.604 3.062 1.00 88.75 83 SER A O 1
ATOM 638 N N . ARG A 1 84 ? -1.516 6.925 3.906 1.00 87.88 84 ARG A N 1
ATOM 639 C CA . ARG A 1 84 ? -1.880 6.581 5.285 1.00 87.88 84 ARG A CA 1
ATOM 640 C C . ARG A 1 84 ? -2.997 7.482 5.804 1.00 87.88 84 ARG A C 1
ATOM 642 O O . ARG A 1 84 ? -3.966 6.965 6.353 1.00 87.88 84 ARG A O 1
ATOM 649 N N . ASP A 1 85 ? -2.904 8.790 5.593 1.00 89.50 85 ASP A N 1
ATOM 650 C CA . ASP A 1 85 ? -3.931 9.739 6.030 1.00 89.50 85 ASP A CA 1
ATOM 651 C C . ASP A 1 85 ? -5.293 9.445 5.393 1.00 89.50 85 ASP A C 1
ATOM 653 O O . ASP A 1 85 ? -6.322 9.499 6.069 1.00 89.50 85 ASP A O 1
ATOM 657 N N . ARG A 1 86 ? -5.318 9.050 4.113 1.00 88.06 86 ARG A N 1
ATOM 658 C CA . ARG A 1 86 ? -6.553 8.625 3.435 1.00 88.06 86 ARG A CA 1
ATOM 659 C C . ARG A 1 86 ? -7.136 7.375 4.082 1.00 88.06 86 ARG A C 1
ATOM 661 O O . ARG A 1 86 ? -8.323 7.372 4.401 1.00 88.06 86 ARG A O 1
ATOM 668 N N . LEU A 1 87 ? -6.325 6.353 4.350 1.00 84.38 87 LEU A N 1
ATOM 669 C CA . LEU A 1 87 ? -6.781 5.146 5.046 1.00 84.38 87 LEU A CA 1
ATOM 670 C C . LEU A 1 87 ? -7.357 5.477 6.433 1.00 84.38 87 LEU A C 1
ATOM 672 O O . LEU A 1 87 ? -8.446 5.023 6.785 1.00 84.38 87 LEU A O 1
ATOM 676 N N . LEU A 1 88 ? -6.664 6.313 7.209 1.00 87.25 88 LEU A N 1
ATOM 677 C CA . LEU A 1 88 ? -7.129 6.742 8.529 1.00 87.25 88 LEU A CA 1
ATOM 678 C C . LEU A 1 88 ? -8.427 7.553 8.444 1.00 87.25 88 LEU A C 1
ATOM 680 O O . LEU A 1 88 ? -9.320 7.370 9.271 1.00 87.25 88 LEU A O 1
ATOM 684 N N . SER A 1 89 ? -8.578 8.391 7.415 1.00 88.88 89 SER A N 1
ATOM 685 C CA . SER A 1 89 ? -9.799 9.170 7.196 1.00 88.88 89 SER A CA 1
ATOM 686 C C . SER A 1 89 ? -11.028 8.282 6.970 1.00 88.88 89 SER A C 1
ATOM 688 O O . SER A 1 89 ? -12.122 8.645 7.406 1.00 88.88 89 SER A O 1
ATOM 690 N N . VAL A 1 90 ? -10.850 7.098 6.366 1.00 86.00 90 VAL A N 1
ATOM 691 C CA . VAL A 1 90 ? -11.918 6.099 6.193 1.00 86.00 90 VAL A CA 1
ATOM 692 C C . VAL A 1 90 ? -12.333 5.513 7.541 1.00 86.00 90 VAL A C 1
ATOM 694 O O . VAL A 1 90 ? -13.526 5.383 7.807 1.00 86.00 90 VAL A O 1
ATOM 697 N N . LEU A 1 91 ? -11.379 5.209 8.424 1.00 82.38 91 LEU A N 1
ATOM 698 C CA . LEU A 1 91 ? -11.684 4.718 9.773 1.00 82.38 91 LEU A CA 1
ATOM 699 C C . LEU A 1 91 ? -12.430 5.773 10.598 1.00 82.38 91 LEU A C 1
ATOM 701 O O . LEU A 1 91 ? -13.426 5.458 11.247 1.00 82.38 91 LEU A O 1
ATOM 705 N N . VAL A 1 92 ? -12.007 7.034 10.521 1.00 88.94 92 VAL A N 1
ATOM 706 C CA . VAL A 1 92 ? -12.697 8.138 11.204 1.00 88.94 92 VAL A CA 1
ATOM 707 C C . VAL A 1 92 ? -14.118 8.322 10.662 1.00 88.94 92 VAL A C 1
ATOM 709 O O . VAL A 1 92 ? -15.057 8.426 11.446 1.00 88.94 92 VAL A O 1
ATOM 712 N N . HIS A 1 93 ? -14.318 8.269 9.340 1.00 87.94 93 HIS A N 1
ATOM 713 C CA . HIS A 1 93 ? -15.661 8.324 8.740 1.00 87.94 93 HIS A CA 1
ATOM 714 C C . HIS A 1 93 ? -16.563 7.159 9.163 1.00 87.94 93 HIS A C 1
ATOM 716 O O . HIS A 1 93 ? -17.779 7.319 9.234 1.00 87.94 93 HIS A O 1
ATOM 722 N N . ARG A 1 94 ? -15.982 5.998 9.481 1.00 84.75 94 ARG A N 1
ATOM 723 C CA . ARG A 1 94 ? -16.697 4.835 10.031 1.00 84.75 94 ARG A CA 1
ATOM 724 C C . ARG A 1 94 ? -17.009 4.969 11.531 1.00 84.75 94 ARG A C 1
ATOM 726 O O . ARG A 1 94 ? -17.570 4.046 12.113 1.00 84.75 94 ARG A O 1
ATOM 733 N N . GLY A 1 95 ? -16.689 6.110 12.148 1.00 85.94 95 GLY A N 1
ATOM 734 C CA . GLY A 1 95 ? -17.037 6.443 13.531 1.00 85.94 95 GLY A CA 1
ATOM 735 C C . GLY A 1 95 ? -15.952 6.132 14.562 1.00 85.94 95 GLY A C 1
ATOM 736 O O . GLY A 1 95 ? -16.224 6.207 15.759 1.00 85.94 95 GLY A O 1
ATOM 737 N N . HIS A 1 96 ? -14.733 5.783 14.136 1.00 83.94 96 HIS A N 1
ATOM 738 C CA . HIS A 1 96 ? -13.617 5.592 15.062 1.00 83.94 96 HIS A CA 1
ATOM 739 C C . HIS A 1 96 ? -13.051 6.934 15.549 1.00 83.94 96 HIS A C 1
ATOM 741 O O . HIS A 1 96 ? -12.956 7.899 14.790 1.00 83.94 96 HIS A O 1
ATOM 747 N N . ASP A 1 97 ? -12.623 6.975 16.813 1.00 89.06 97 ASP A N 1
ATOM 748 C CA . ASP A 1 97 ? -11.887 8.115 17.364 1.00 89.06 97 ASP A CA 1
ATOM 749 C C . ASP A 1 97 ? -10.587 8.365 16.560 1.00 89.06 97 ASP A C 1
ATOM 751 O O . ASP A 1 97 ? -9.875 7.401 16.262 1.00 89.06 97 ASP A O 1
ATOM 755 N N . PRO A 1 98 ? -10.237 9.620 16.212 1.00 86.06 98 PRO A N 1
ATOM 756 C CA . PRO A 1 98 ? -9.048 9.918 15.409 1.00 86.06 98 PRO A CA 1
ATOM 757 C C . PRO A 1 98 ? -7.723 9.450 16.023 1.00 86.06 98 PRO A C 1
ATOM 759 O O . PRO A 1 98 ? -6.851 8.963 15.301 1.00 86.06 98 PRO A O 1
ATOM 762 N N . SER A 1 99 ? -7.565 9.561 17.345 1.00 83.69 99 SER A N 1
ATOM 763 C CA . SER A 1 99 ? -6.358 9.100 18.040 1.00 83.69 99 SER A CA 1
ATOM 764 C C . SER A 1 99 ? -6.290 7.574 18.044 1.00 83.69 99 SER A C 1
ATOM 766 O O . SER A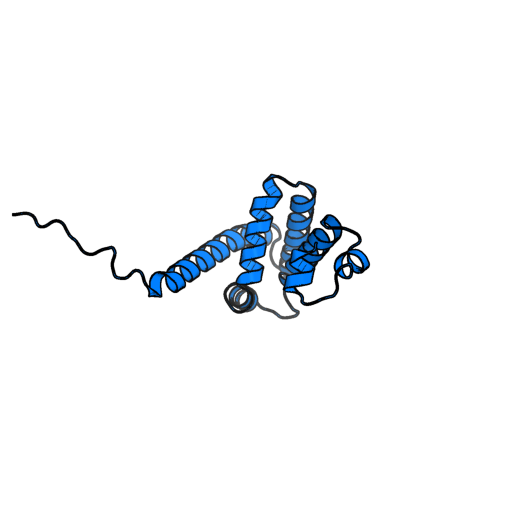 1 99 ? -5.242 6.989 17.765 1.00 83.69 99 SER A O 1
ATOM 768 N N . ALA A 1 100 ? -7.421 6.907 18.282 1.00 78.19 100 ALA A N 1
ATOM 769 C CA . ALA A 1 100 ? -7.519 5.455 18.180 1.00 78.19 100 ALA A CA 1
ATOM 770 C C . ALA A 1 100 ? -7.233 4.956 16.754 1.00 78.19 100 ALA A C 1
ATOM 772 O O . ALA A 1 100 ? -6.485 3.995 16.586 1.00 78.19 100 ALA A O 1
ATOM 773 N N . ALA A 1 101 ? -7.762 5.627 15.726 1.00 82.75 101 ALA A N 1
ATOM 774 C CA . ALA A 1 101 ? -7.502 5.301 14.327 1.00 82.75 101 ALA A CA 1
ATOM 775 C C . ALA A 1 101 ? -6.009 5.430 13.994 1.00 82.75 101 ALA A C 1
ATOM 777 O O . ALA A 1 101 ? -5.442 4.527 13.381 1.00 82.75 101 ALA A O 1
ATOM 778 N N . HIS A 1 102 ? -5.351 6.500 14.450 1.00 82.56 102 HIS A N 1
ATOM 779 C CA . HIS A 1 102 ? -3.918 6.696 14.242 1.00 82.56 102 HIS A CA 1
ATOM 780 C C . HIS A 1 102 ? -3.071 5.600 14.910 1.00 82.56 102 HIS A C 1
ATOM 782 O O . HIS A 1 102 ? -2.252 4.966 14.241 1.00 82.56 102 HIS A O 1
ATOM 788 N N . HIS A 1 103 ? -3.308 5.310 16.196 1.00 77.69 103 HIS A N 1
ATOM 789 C CA . HIS A 1 103 ? -2.617 4.220 16.897 1.00 77.69 103 HIS A CA 1
ATOM 790 C C . HIS A 1 103 ? -2.855 2.862 16.227 1.00 77.69 103 HIS A C 1
ATOM 792 O O . HIS A 1 103 ? -1.926 2.064 16.089 1.00 77.69 103 HIS A O 1
ATOM 798 N N . MET A 1 104 ? -4.082 2.616 15.762 1.00 74.50 104 MET A N 1
ATOM 799 C CA . MET A 1 104 ? -4.435 1.404 15.031 1.00 74.50 104 MET A CA 1
ATOM 800 C C . MET A 1 104 ? -3.689 1.315 13.697 1.00 74.50 104 MET A C 1
ATOM 802 O O . MET A 1 104 ? -3.192 0.248 13.359 1.00 74.50 104 MET A O 1
ATOM 806 N N . GLY A 1 105 ? -3.530 2.428 12.975 1.00 77.62 105 GLY A N 1
ATOM 807 C CA . GLY A 1 105 ? -2.751 2.483 11.738 1.00 77.62 105 GLY A CA 1
ATOM 808 C C . GLY A 1 105 ? -1.282 2.094 11.922 1.00 77.62 105 GLY A C 1
ATOM 809 O O . GLY A 1 105 ? -0.757 1.340 11.107 1.00 77.62 105 GLY A O 1
ATOM 810 N N . VAL A 1 106 ? -0.638 2.556 12.999 1.00 77.94 106 VAL A N 1
ATOM 811 C CA . VAL A 1 106 ? 0.757 2.196 13.321 1.00 77.94 106 VAL A CA 1
ATOM 812 C C . VAL A 1 106 ? 0.871 0.725 13.732 1.00 77.94 106 VAL A C 1
ATOM 814 O O . VAL A 1 106 ? 1.750 0.014 13.247 1.00 77.94 106 VAL A O 1
ATOM 817 N N . ALA A 1 107 ? -0.030 0.245 14.595 1.00 78.50 107 ALA A N 1
ATOM 818 C CA . ALA A 1 107 ? -0.036 -1.152 15.032 1.00 78.50 107 ALA A CA 1
ATOM 819 C C . ALA A 1 107 ? -0.266 -2.124 13.862 1.00 78.50 107 ALA A C 1
ATOM 821 O O . ALA A 1 107 ? 0.362 -3.181 13.795 1.00 78.50 107 ALA A O 1
ATOM 822 N N . LEU A 1 108 ? -1.132 -1.744 12.920 1.00 80.88 108 LEU A N 1
ATOM 823 C CA . LEU A 1 108 ? -1.474 -2.530 11.739 1.00 80.88 108 LEU A CA 1
ATOM 824 C C . LEU A 1 108 ? -0.251 -2.833 10.868 1.00 80.88 108 LEU A C 1
ATOM 826 O O . LEU A 1 108 ? -0.086 -3.975 10.452 1.00 80.88 108 LEU A O 1
ATOM 830 N N . ASP A 1 109 ? 0.637 -1.861 10.644 1.00 82.62 109 ASP A N 1
ATOM 831 C CA . ASP A 1 109 ? 1.842 -2.094 9.838 1.00 82.62 109 ASP A CA 1
ATOM 832 C C . ASP A 1 109 ? 2.797 -3.095 10.487 1.00 82.62 109 ASP A C 1
ATOM 834 O O . ASP A 1 109 ? 3.340 -3.946 9.786 1.00 82.62 109 ASP A O 1
ATOM 838 N N . GLY A 1 110 ? 2.987 -3.022 11.808 1.00 84.56 110 GLY A N 1
ATOM 839 C CA . GLY A 1 110 ? 3.838 -3.971 12.530 1.00 84.56 110 GLY A CA 1
ATOM 840 C C . GLY A 1 110 ? 3.275 -5.394 12.509 1.00 84.56 110 GLY A C 1
ATOM 841 O O . GLY A 1 110 ? 4.015 -6.346 12.270 1.00 84.56 110 GLY A O 1
ATOM 842 N N . LEU A 1 111 ? 1.960 -5.535 12.704 1.00 86.31 111 LEU A N 1
ATOM 843 C CA . LEU A 1 111 ? 1.276 -6.832 12.696 1.00 86.31 111 LEU A CA 1
ATOM 844 C C . LEU A 1 111 ? 1.255 -7.472 11.303 1.00 86.31 111 LEU A C 1
ATOM 846 O O . LEU A 1 111 ? 1.527 -8.664 11.170 1.00 86.31 111 LEU A O 1
ATOM 850 N N . VAL A 1 112 ? 0.954 -6.689 10.264 1.00 88.81 112 VAL A N 1
ATOM 851 C CA . VAL A 1 112 ? 0.918 -7.179 8.878 1.00 88.81 112 VAL A CA 1
ATOM 852 C C . VAL A 1 112 ? 2.321 -7.572 8.409 1.00 88.81 112 VAL A C 1
ATOM 854 O O . VAL A 1 112 ? 2.477 -8.620 7.781 1.00 88.81 112 VAL A O 1
ATOM 857 N N . LEU A 1 113 ? 3.355 -6.805 8.774 1.00 89.75 113 LEU A N 1
ATOM 858 C CA . LEU A 1 113 ? 4.743 -7.144 8.458 1.00 89.75 113 LEU A CA 1
ATOM 859 C C . LEU A 1 113 ? 5.173 -8.450 9.139 1.00 89.75 113 LEU A C 1
ATOM 861 O O . LEU A 1 113 ? 5.697 -9.336 8.467 1.00 89.75 113 LEU A O 1
ATOM 865 N N . ASP A 1 114 ? 4.929 -8.600 10.446 1.00 89.75 114 ASP A N 1
ATOM 866 C CA . ASP A 1 114 ? 5.256 -9.829 11.186 1.00 89.75 114 ASP A CA 1
ATOM 867 C C . ASP A 1 114 ? 4.551 -11.053 10.579 1.00 89.75 114 ASP A C 1
ATOM 869 O O . ASP A 1 114 ? 5.192 -12.075 10.324 1.00 89.75 114 ASP A O 1
ATOM 873 N N . ALA A 1 115 ? 3.262 -10.934 10.248 1.00 88.31 115 ALA A N 1
ATOM 874 C CA . ALA A 1 115 ? 2.502 -12.010 9.620 1.00 88.31 115 ALA A CA 1
ATOM 875 C C . ALA A 1 115 ? 3.052 -12.404 8.234 1.00 88.31 115 ALA A C 1
ATOM 877 O O . ALA A 1 115 ? 3.165 -13.597 7.934 1.00 88.31 115 ALA A O 1
ATOM 878 N N . LEU A 1 116 ? 3.431 -11.431 7.394 1.00 87.38 116 LEU A N 1
ATOM 879 C CA . LEU A 1 116 ? 4.051 -11.700 6.090 1.00 87.38 116 LEU A CA 1
ATOM 880 C C . LEU A 1 116 ? 5.414 -12.378 6.225 1.00 87.38 116 LEU A C 1
ATOM 882 O O . LEU A 1 116 ? 5.707 -13.309 5.471 1.00 87.38 116 LEU A O 1
ATOM 886 N N . LEU A 1 117 ? 6.236 -11.928 7.177 1.00 88.88 117 LEU A N 1
ATOM 887 C CA . LEU A 1 117 ? 7.552 -12.508 7.431 1.00 88.88 117 LEU A CA 1
ATOM 888 C C . LEU A 1 117 ? 7.429 -13.950 7.922 1.00 88.88 117 LEU A C 1
ATOM 890 O O . LEU A 1 117 ? 8.089 -14.827 7.371 1.00 88.88 117 LEU A O 1
ATOM 894 N N . ARG A 1 118 ? 6.538 -14.229 8.881 1.00 86.75 118 ARG A N 1
ATOM 895 C CA . ARG A 1 118 ? 6.284 -15.601 9.357 1.00 86.75 118 ARG A CA 1
ATOM 896 C C . ARG A 1 118 ? 5.801 -16.514 8.239 1.00 86.75 1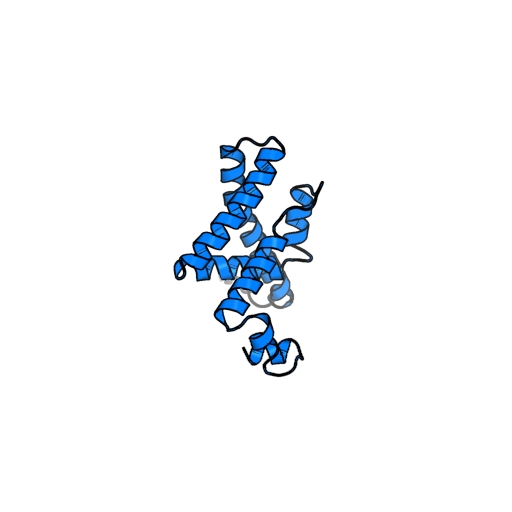18 ARG A C 1
ATOM 898 O O . ARG A 1 118 ? 6.342 -17.597 8.075 1.00 86.75 118 ARG A O 1
ATOM 905 N N . ARG A 1 119 ? 4.853 -16.060 7.414 1.00 79.50 119 ARG A N 1
ATOM 906 C CA . ARG A 1 119 ? 4.357 -16.851 6.279 1.00 79.50 119 ARG A CA 1
ATOM 907 C C . ARG A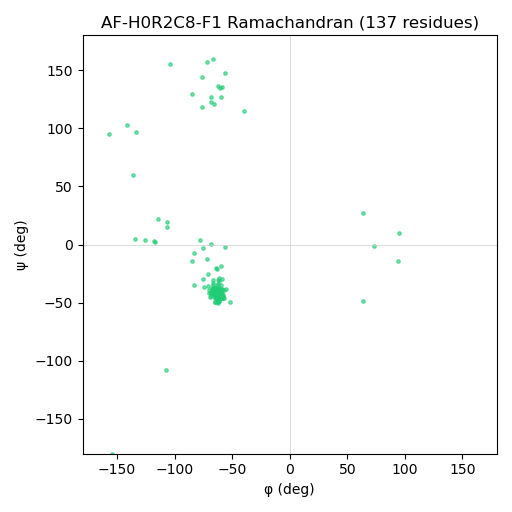 1 119 ? 5.438 -17.111 5.230 1.00 79.50 119 ARG A C 1
ATOM 909 O O . ARG A 1 119 ? 5.474 -18.198 4.667 1.00 79.50 119 ARG A O 1
ATOM 916 N N . SER A 1 120 ? 6.300 -16.130 4.954 1.00 68.94 120 SER A N 1
ATOM 917 C CA . SER A 1 120 ? 7.443 -16.327 4.053 1.00 68.94 120 SER A CA 1
ATOM 918 C C . SER A 1 120 ? 8.400 -17.368 4.616 1.00 68.94 120 SER A C 1
ATOM 920 O O . SER A 1 120 ? 8.786 -18.285 3.904 1.00 68.94 120 SER A O 1
ATOM 922 N N . LEU A 1 121 ? 8.714 -17.267 5.910 1.00 60.12 121 LEU A N 1
ATOM 923 C CA . LEU A 1 121 ? 9.548 -18.244 6.596 1.00 60.12 121 LEU A CA 1
ATOM 924 C C . LEU A 1 121 ? 8.913 -19.632 6.576 1.00 60.12 121 LEU A C 1
ATOM 926 O O . LEU A 1 121 ? 9.641 -20.588 6.364 1.00 60.12 121 LEU A O 1
ATOM 930 N N . ASP A 1 122 ? 7.597 -19.767 6.735 1.00 66.38 122 ASP A N 1
ATOM 931 C CA . ASP A 1 122 ? 6.900 -21.057 6.654 1.00 66.38 122 ASP A CA 1
ATOM 932 C C . ASP A 1 122 ? 6.908 -21.632 5.227 1.00 66.38 122 ASP A C 1
ATOM 934 O O . ASP A 1 122 ? 7.142 -22.829 5.043 1.00 66.38 122 ASP A O 1
ATOM 938 N N . ALA A 1 123 ? 6.707 -20.785 4.210 1.00 60.75 123 ALA A N 1
ATOM 939 C CA . ALA A 1 123 ? 6.792 -21.168 2.800 1.00 60.75 123 ALA A CA 1
ATOM 940 C C . ALA A 1 123 ? 8.210 -21.632 2.418 1.00 60.75 123 ALA A C 1
ATOM 942 O O . ALA A 1 123 ? 8.364 -22.645 1.736 1.00 60.75 123 ALA A O 1
ATOM 943 N N . ASP A 1 124 ? 9.238 -20.950 2.928 1.00 57.16 124 ASP A N 1
ATOM 944 C CA . ASP A 1 124 ? 10.647 -21.320 2.751 1.00 57.16 124 ASP A CA 1
ATOM 945 C C . ASP A 1 124 ? 11.036 -22.533 3.631 1.00 57.16 124 ASP A C 1
ATOM 947 O O . ASP A 1 124 ? 11.866 -23.371 3.252 1.00 57.16 124 ASP A O 1
ATOM 951 N N . SER A 1 125 ? 10.378 -22.697 4.786 1.00 51.41 125 SER A N 1
ATOM 952 C CA . SER A 1 125 ? 10.579 -23.805 5.734 1.00 51.41 125 SER A CA 1
ATOM 953 C C . SER A 1 125 ? 9.972 -25.130 5.282 1.00 51.41 125 SER A C 1
ATOM 955 O O . SER A 1 125 ? 10.261 -26.159 5.898 1.00 51.41 125 SER A O 1
ATOM 957 N N . GLY A 1 126 ? 9.286 -25.163 4.133 1.00 47.75 126 GLY A N 1
ATOM 958 C CA . GLY A 1 126 ? 9.031 -26.388 3.365 1.00 47.75 126 GLY A CA 1
ATOM 959 C C . GLY A 1 126 ? 10.301 -27.168 2.970 1.00 47.75 126 GLY A C 1
ATOM 960 O O . GLY A 1 126 ? 10.198 -28.247 2.392 1.00 47.75 126 GLY A O 1
ATOM 961 N N . SER A 1 127 ? 11.498 -26.663 3.306 1.00 50.81 127 SER A N 1
ATOM 962 C CA . SER A 1 127 ? 12.790 -27.343 3.136 1.00 50.81 127 SER A CA 1
ATOM 963 C C . SER A 1 127 ? 13.751 -27.274 4.347 1.00 50.81 127 SER A C 1
ATOM 965 O O . SER A 1 127 ? 14.868 -27.784 4.264 1.00 50.81 127 SER A O 1
ATOM 967 N N . LEU A 1 128 ? 13.350 -26.709 5.499 1.00 43.19 128 LEU A N 1
ATOM 968 C CA . LEU A 1 128 ? 14.247 -26.468 6.652 1.00 43.19 128 LEU A CA 1
ATOM 969 C C . LEU A 1 128 ? 14.048 -27.412 7.857 1.00 43.19 128 LEU A C 1
ATOM 971 O O . LEU A 1 128 ? 14.554 -27.134 8.942 1.00 43.19 128 LEU A O 1
ATOM 975 N N . GLN A 1 129 ? 13.418 -28.580 7.687 1.00 44.62 129 GLN A N 1
ATOM 976 C CA . GLN A 1 129 ? 13.400 -29.624 8.734 1.00 44.62 129 GLN A CA 1
ATOM 977 C C . GLN A 1 129 ? 14.770 -30.296 8.995 1.00 44.62 129 GLN A C 1
ATOM 979 O O . GLN A 1 129 ? 14.870 -31.152 9.867 1.00 44.62 129 GLN A O 1
ATOM 984 N N . ALA A 1 130 ? 15.849 -29.907 8.304 1.00 43.72 130 ALA A N 1
ATOM 985 C CA . ALA A 1 130 ? 17.161 -30.559 8.414 1.00 43.72 130 ALA A CA 1
ATOM 986 C C . ALA A 1 130 ? 18.244 -29.771 9.185 1.00 43.72 130 ALA A C 1
ATOM 988 O O . ALA A 1 130 ? 19.423 -30.089 9.046 1.00 43.72 130 ALA A O 1
ATOM 989 N N . ARG A 1 131 ? 17.911 -28.728 9.965 1.00 47.38 131 ARG A N 1
ATOM 990 C CA . ARG A 1 131 ? 18.947 -27.886 10.616 1.00 47.38 131 ARG A CA 1
ATOM 991 C C . ARG A 1 131 ? 18.871 -27.693 12.129 1.00 47.38 131 ARG A C 1
ATOM 993 O O . ARG A 1 131 ? 19.733 -27.013 12.672 1.00 47.38 131 ARG A O 1
ATOM 1000 N N . PHE A 1 132 ? 17.939 -28.343 12.819 1.00 48.25 132 PHE A N 1
ATOM 1001 C CA . PHE A 1 132 ? 17.912 -28.354 14.286 1.00 48.25 132 PHE A CA 1
ATOM 1002 C C . PHE A 1 132 ? 17.618 -29.754 14.839 1.00 48.25 132 PHE A C 1
ATOM 1004 O O . PHE A 1 132 ? 16.645 -29.966 15.553 1.00 48.25 132 PHE A O 1
ATOM 1011 N N . VAL A 1 133 ? 18.485 -30.718 14.519 1.00 46.72 133 VAL A N 1
ATOM 1012 C CA . VAL A 1 133 ? 18.697 -31.898 15.367 1.00 46.72 133 VAL A CA 1
ATOM 1013 C C . VAL A 1 133 ? 20.201 -32.101 15.497 1.00 46.72 133 VAL A C 1
ATOM 1015 O O . VAL A 1 133 ? 20.836 -32.640 14.604 1.00 46.72 133 VAL A O 1
ATOM 1018 N N . ASP A 1 134 ? 20.750 -31.594 16.594 1.00 38.59 134 ASP A N 1
ATOM 1019 C CA . ASP A 1 134 ? 21.698 -32.342 17.417 1.00 38.59 134 ASP A CA 1
ATOM 1020 C C . ASP A 1 134 ? 21.650 -31.730 18.825 1.00 38.59 134 ASP A C 1
ATOM 1022 O O . ASP A 1 134 ? 22.272 -30.696 19.088 1.00 38.59 134 ASP A O 1
ATOM 1026 N N . PRO A 1 135 ? 20.853 -32.292 19.750 1.00 51.97 135 PRO A N 1
ATOM 1027 C CA . PRO A 1 135 ? 21.055 -32.014 21.156 1.00 51.97 135 PRO A CA 1
ATOM 1028 C C . PRO A 1 135 ? 22.374 -32.664 21.580 1.00 51.97 135 PRO A C 1
ATOM 1030 O O . PRO A 1 135 ? 22.570 -33.867 21.436 1.00 51.97 135 PRO A O 1
ATOM 1033 N N . VAL A 1 136 ? 23.272 -31.833 22.106 1.00 56.84 136 VAL A N 1
ATOM 1034 C CA . VAL A 1 136 ? 24.471 -32.223 22.851 1.00 56.84 136 VAL A CA 1
ATOM 1035 C C . VAL A 1 136 ? 24.148 -33.401 23.774 1.00 56.84 136 VAL A C 1
ATOM 1037 O O . VAL A 1 136 ? 23.364 -33.253 24.709 1.00 56.84 136 VAL A O 1
ATOM 1040 N N . THR A 1 137 ? 24.761 -34.556 23.523 1.00 49.03 137 THR A N 1
ATOM 1041 C CA . THR A 1 137 ? 24.755 -35.701 24.438 1.00 49.03 137 THR A CA 1
ATOM 1042 C C . THR A 1 137 ? 25.738 -35.422 25.578 1.00 49.03 137 THR A C 1
ATOM 1044 O O . THR A 1 137 ? 26.932 -35.286 25.303 1.00 49.03 137 THR A O 1
ATOM 1047 N N . PRO A 1 138 ? 25.315 -35.354 26.851 1.00 56.72 138 PRO A N 1
ATOM 1048 C CA . PRO A 1 138 ? 26.242 -35.475 27.965 1.00 56.72 138 PRO A CA 1
ATOM 1049 C C . PRO A 1 138 ? 26.468 -36.964 28.273 1.00 56.72 138 PRO A C 1
ATOM 1051 O O . PRO A 1 138 ? 25.503 -37.721 28.403 1.00 56.72 138 PRO A O 1
ATOM 1054 N 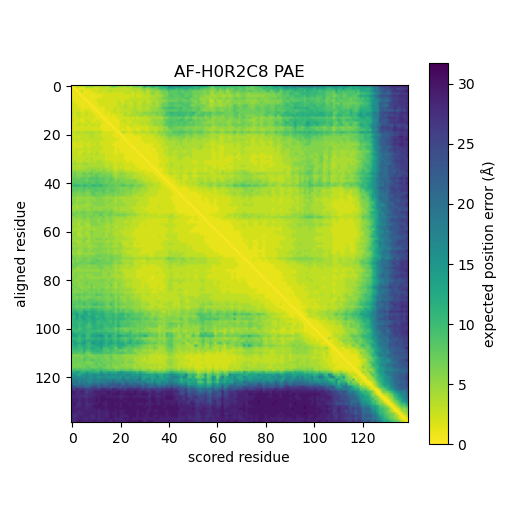N . CYS A 1 139 ? 27.740 -37.365 28.364 1.00 59.03 139 CYS A N 1
ATOM 1055 C CA . CYS A 1 139 ? 28.170 -38.615 29.001 1.00 59.03 139 CYS A CA 1
ATOM 1056 C C . CYS A 1 139 ? 27.947 -38.575 30.516 1.00 59.03 139 CYS A C 1
ATOM 1058 O O . CYS A 1 139 ? 28.081 -37.472 31.097 1.00 59.03 139 CYS A O 1
#